Protein AF-A0A9E4CFN5-F1 (afdb_monomer)

Secondary structure (DSSP, 8-state):
-GGGT--SHHHHHHHHHHHH----EEGGGGT--TTS--EE--THHHH-SSHHHHHHHHHHHHH---HHHHHHHT-HHHHHHHHHHHHHHHTT-

pLDDT: mean 94.76, std 4.0, range [74.56, 98.12]

Nearest PDB structures (foldseek):
  7pia-assembly1_N  TM=4.211E-01  e=9.323E+00  Mycoplasmoides pneumoniae M129

Mean predicted aligned error: 3.29 Å

Sequence (93 aa):
MAKLGITTSPQLANYLLNTYQISSLPGTAFGVDESELSLRLASSYLDMETDEKAEAILAAYRANPDPTVLMAEYHPNMVEAVRRLQRFVEGLG

Foldseek 3Di:
DVVVVDQFLVSVQVCCCPPLVAHWAGCVVVVDDGRPNDTHHDLCCQQPVDVVSVVVLVVVCVVPVPVVCSCVPNRPRVVSNVVSVVVVVVVVD

Solvent-accessible surface area (backbone atoms only — not comparable to full-atom values): 5237 Å² total; per-residue (Å²): 93,67,93,75,73,36,64,32,7,63,50,45,28,51,47,36,32,75,76,54,70,40,81,50,43,28,23,52,84,74,76,40,59,46,69,52,76,37,72,46,74,69,71,55,65,50,52,38,74,43,71,70,45,37,50,52,48,53,51,46,40,74,74,50,71,52,62,70,58,43,45,69,74,62,22,61,47,50,52,52,51,52,54,38,52,48,57,52,59,63,72,70,113

Structure (mmCIF, N/CA/C/O backbone):
data_AF-A0A9E4CFN5-F1
#
_entry.id   AF-A0A9E4CFN5-F1
#
loop_
_atom_si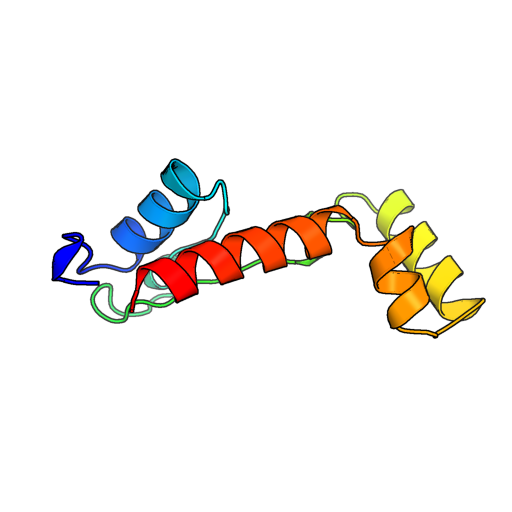te.group_PDB
_atom_site.id
_atom_site.type_symbol
_atom_site.label_atom_id
_atom_site.label_alt_id
_atom_site.label_comp_id
_atom_site.label_asym_id
_atom_site.label_entity_id
_atom_site.label_seq_id
_atom_site.pdbx_PDB_ins_code
_atom_site.Cartn_x
_atom_site.Cartn_y
_atom_site.Cartn_z
_atom_site.occupancy
_atom_site.B_iso_or_equiv
_atom_site.auth_seq_id
_atom_site.auth_comp_id
_atom_site.auth_asym_id
_atom_site.auth_atom_id
_atom_site.pdbx_PDB_model_num
ATOM 1 N N . MET A 1 1 ? -5.542 -6.319 15.923 1.00 83.12 1 MET A N 1
ATOM 2 C CA . MET A 1 1 ? -5.585 -4.838 15.965 1.00 83.12 1 MET A CA 1
ATOM 3 C C . MET A 1 1 ? -5.719 -4.276 17.373 1.00 83.12 1 MET A C 1
ATOM 5 O O . MET A 1 1 ? -4.787 -3.613 17.796 1.00 83.12 1 MET A O 1
ATOM 9 N N . ALA A 1 2 ? -6.766 -4.595 18.145 1.00 79.81 2 ALA A N 1
ATOM 10 C CA . ALA A 1 2 ? -6.941 -4.043 19.502 1.00 79.81 2 ALA A CA 1
ATOM 11 C C . ALA A 1 2 ? -5.740 -4.274 20.451 1.00 79.81 2 ALA A C 1
ATOM 13 O O . ALA A 1 2 ? -5.369 -3.382 21.203 1.00 79.81 2 ALA A O 1
ATOM 14 N N . LYS A 1 3 ? -5.066 -5.433 20.356 1.00 86.00 3 LYS A N 1
ATOM 15 C CA . LYS A 1 3 ? -3.820 -5.726 21.101 1.00 86.00 3 LYS A CA 1
ATOM 16 C C . LYS A 1 3 ? -2.656 -4.777 20.769 1.00 86.00 3 LYS A C 1
ATOM 18 O O . LYS A 1 3 ? -1.755 -4.626 21.580 1.00 86.00 3 LYS A O 1
ATOM 23 N N . LEU A 1 4 ? -2.680 -4.156 19.590 1.00 86.44 4 LEU A N 1
ATOM 24 C CA . LEU A 1 4 ? -1.716 -3.149 19.136 1.00 86.44 4 LEU A CA 1
ATOM 25 C C 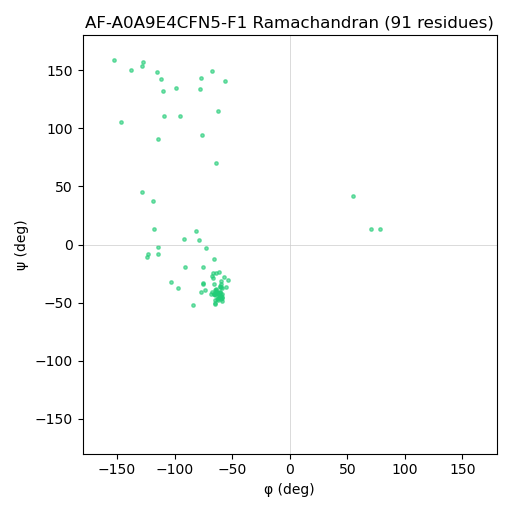. LEU A 1 4 ? -2.176 -1.717 19.477 1.00 86.44 4 LEU A C 1
ATOM 27 O O . LEU A 1 4 ? -1.548 -0.760 19.042 1.00 86.44 4 LEU A O 1
ATOM 31 N N . GLY A 1 5 ? -3.292 -1.556 20.201 1.00 92.44 5 GLY A N 1
ATOM 32 C CA . GLY A 1 5 ? -3.895 -0.250 20.488 1.00 92.44 5 GLY A CA 1
ATOM 33 C C . GLY A 1 5 ? -4.547 0.420 19.274 1.00 92.44 5 GLY A C 1
ATOM 34 O O . GLY A 1 5 ? -4.854 1.605 19.332 1.00 92.44 5 GLY A O 1
ATOM 35 N N . ILE A 1 6 ? -4.751 -0.320 18.179 1.00 95.62 6 ILE A N 1
ATOM 36 C CA . ILE A 1 6 ? -5.348 0.194 16.943 1.00 95.62 6 ILE A CA 1
ATOM 37 C C . ILE A 1 6 ? -6.841 -0.117 16.961 1.00 95.62 6 ILE A C 1
ATOM 39 O O . ILE A 1 6 ? -7.242 -1.281 16.851 1.00 95.62 6 ILE A O 1
ATOM 43 N N . THR A 1 7 ? -7.645 0.932 17.090 1.00 96.56 7 THR A N 1
ATOM 44 C CA . THR A 1 7 ? -9.110 0.881 17.106 1.00 96.56 7 THR A CA 1
ATOM 45 C C . THR A 1 7 ? -9.747 1.770 16.046 1.00 96.56 7 THR A C 1
ATOM 47 O O . THR A 1 7 ? -10.944 1.638 15.826 1.00 96.56 7 THR A O 1
ATOM 50 N N . THR A 1 8 ? -8.976 2.637 15.377 1.00 97.88 8 THR A N 1
ATOM 51 C CA . THR A 1 8 ? -9.491 3.509 14.312 1.00 97.88 8 THR A CA 1
ATOM 52 C C . THR A 1 8 ? -8.683 3.435 13.014 1.00 97.88 8 THR A C 1
ATOM 54 O O . THR A 1 8 ? -7.481 3.145 13.021 1.00 97.88 8 THR A O 1
ATOM 57 N N . SER A 1 9 ? -9.311 3.723 11.869 1.00 97.75 9 SER A N 1
ATOM 58 C CA . SER A 1 9 ? -8.628 3.721 10.569 1.00 97.75 9 SER A CA 1
ATOM 59 C C . SER A 1 9 ? -7.470 4.732 10.471 1.00 97.75 9 SER A C 1
ATOM 61 O O . SER A 1 9 ? -6.454 4.379 9.870 1.00 97.75 9 SER A O 1
ATOM 63 N N . PRO A 1 10 ? -7.514 5.943 11.078 1.00 98.12 10 PRO A N 1
ATOM 64 C CA . PRO A 1 10 ? -6.342 6.825 11.128 1.00 98.12 10 PRO A CA 1
ATOM 65 C C . PRO A 1 10 ? -5.177 6.243 11.935 1.00 98.12 10 PRO A C 1
ATOM 67 O O . PRO A 1 10 ? -4.022 6.382 11.533 1.00 98.12 10 PRO A O 1
ATOM 70 N N . GLN A 1 11 ? -5.455 5.559 13.052 1.00 97.88 11 GLN A N 1
ATOM 71 C CA . GLN A 1 11 ? -4.413 4.868 13.817 1.00 97.88 11 GLN A CA 1
ATOM 72 C C . GLN A 1 11 ? -3.777 3.754 12.988 1.00 97.88 11 GLN A C 1
ATOM 74 O O . GLN A 1 11 ? -2.555 3.622 12.983 1.00 97.88 11 GLN A O 1
ATOM 79 N N . LEU A 1 12 ? -4.590 2.992 12.253 1.00 97.38 12 LEU A N 1
ATOM 80 C CA . LEU A 1 12 ? -4.098 1.945 11.366 1.00 97.38 12 LEU A CA 1
ATOM 81 C C . LEU A 1 12 ? -3.209 2.517 10.250 1.00 97.38 12 LEU A C 1
ATOM 83 O O . LEU A 1 12 ? -2.108 2.011 10.038 1.00 97.38 12 LEU A O 1
ATOM 87 N N . ALA A 1 13 ? -3.647 3.587 9.579 1.00 97.94 13 ALA A N 1
ATOM 88 C CA . ALA A 1 13 ? -2.868 4.247 8.530 1.00 97.94 13 ALA A CA 1
ATOM 89 C C . ALA A 1 13 ? -1.512 4.747 9.061 1.00 97.94 13 ALA A C 1
ATOM 91 O O . ALA A 1 13 ? -0.469 4.484 8.461 1.00 97.94 13 ALA A O 1
ATOM 92 N N . ASN A 1 14 ? -1.509 5.392 10.234 1.00 97.81 14 ASN A N 1
ATOM 93 C CA . ASN A 1 14 ? -0.283 5.858 10.887 1.00 97.81 14 ASN A CA 1
ATOM 94 C C . ASN A 1 14 ? 0.631 4.706 11.315 1.00 97.81 14 ASN A C 1
ATOM 96 O O . ASN A 1 14 ? 1.849 4.806 11.184 1.00 97.81 14 ASN A O 1
ATOM 100 N N . TYR A 1 15 ? 0.069 3.610 11.823 1.00 97.38 15 TYR A N 1
ATOM 101 C CA . TYR A 1 15 ? 0.844 2.435 12.210 1.00 97.38 15 TYR A CA 1
ATOM 102 C C . TYR A 1 15 ? 1.546 1.802 11.002 1.00 97.38 15 TYR A C 1
ATOM 104 O O . TYR A 1 15 ? 2.750 1.550 11.045 1.00 97.38 15 TYR A O 1
ATOM 112 N N . LEU A 1 16 ? 0.828 1.618 9.891 1.00 97.19 16 LEU A N 1
ATOM 113 C CA . LEU A 1 16 ? 1.409 1.107 8.648 1.00 97.19 16 LEU A CA 1
ATOM 114 C C . LEU A 1 16 ? 2.514 2.016 8.102 1.00 97.19 16 LEU A C 1
ATOM 116 O O . LEU A 1 16 ? 3.564 1.518 7.686 1.00 97.19 16 LEU A O 1
ATOM 120 N N . LEU A 1 17 ? 2.322 3.335 8.159 1.00 97.62 17 LEU A N 1
ATOM 121 C CA . LEU A 1 17 ? 3.337 4.296 7.738 1.00 97.62 17 LEU A CA 1
ATOM 122 C C . LEU A 1 17 ? 4.584 4.229 8.630 1.00 97.62 17 LEU A C 1
ATOM 124 O O . LEU A 1 17 ? 5.695 4.086 8.127 1.00 97.62 17 LEU A O 1
ATOM 128 N N . ASN A 1 18 ? 4.416 4.287 9.950 1.00 97.38 18 ASN A N 1
ATOM 129 C CA . ASN A 1 18 ? 5.539 4.399 10.881 1.00 97.38 18 ASN A CA 1
ATOM 130 C C . ASN A 1 18 ? 6.307 3.083 11.067 1.00 97.38 18 ASN A C 1
ATOM 132 O O . ASN A 1 18 ? 7.518 3.106 11.276 1.00 97.38 18 ASN A O 1
ATOM 136 N N . THR A 1 19 ? 5.626 1.936 11.010 1.00 96.62 19 THR A N 1
ATOM 137 C CA . THR A 1 19 ? 6.239 0.625 11.285 1.00 96.62 19 THR A CA 1
ATOM 138 C C . THR A 1 19 ? 6.655 -0.107 10.015 1.00 96.62 19 THR A C 1
ATOM 140 O O . THR A 1 19 ? 7.703 -0.752 9.993 1.00 96.62 19 THR A O 1
ATOM 143 N N . TYR A 1 20 ? 5.862 0.002 8.949 1.00 96.56 20 TYR A N 1
ATOM 144 C CA . TYR A 1 20 ? 6.083 -0.742 7.708 1.00 96.56 20 TYR A CA 1
ATOM 145 C C . TYR A 1 20 ? 6.432 0.161 6.527 1.00 96.56 20 TYR A C 1
ATOM 147 O O . TYR A 1 20 ? 6.704 -0.362 5.450 1.00 96.56 20 TYR A O 1
ATOM 155 N N . GLN A 1 21 ? 6.468 1.490 6.711 1.00 96.38 21 GLN A N 1
ATOM 156 C CA . GLN A 1 21 ? 6.711 2.460 5.639 1.00 96.38 21 GLN A CA 1
ATOM 157 C C . GLN A 1 21 ? 5.731 2.283 4.469 1.00 96.38 21 GLN A C 1
ATOM 159 O O . GLN A 1 21 ? 6.119 2.332 3.300 1.00 96.38 21 GLN A O 1
ATOM 164 N N . ILE A 1 22 ? 4.458 2.038 4.790 1.00 96.69 22 ILE A N 1
ATOM 165 C CA . ILE A 1 22 ? 3.367 1.928 3.820 1.00 96.69 22 ILE A CA 1
ATOM 166 C C . ILE A 1 22 ? 2.474 3.154 3.976 1.00 96.69 22 ILE A C 1
ATOM 168 O O . ILE A 1 22 ? 1.772 3.300 4.976 1.00 96.69 22 ILE A O 1
ATOM 172 N N . SER A 1 23 ? 2.492 4.033 2.976 1.00 95.56 23 SER A N 1
ATOM 173 C CA . SER A 1 23 ? 1.579 5.173 2.931 1.00 95.56 23 SER A CA 1
ATOM 174 C C . SER A 1 23 ? 0.190 4.729 2.472 1.00 95.56 23 SER A C 1
ATOM 176 O O . SER A 1 23 ? 0.049 3.969 1.513 1.00 95.56 23 SER A O 1
ATOM 178 N N . SER A 1 24 ? -0.843 5.192 3.171 1.00 96.56 24 SER A N 1
ATOM 179 C CA . SER A 1 24 ? -2.246 4.885 2.886 1.00 96.56 24 SER A CA 1
ATOM 180 C C . SER A 1 24 ? -3.142 6.020 3.373 1.00 96.56 24 SER A C 1
ATOM 182 O O . SER A 1 24 ? -2.749 6.800 4.241 1.00 96.56 24 SER A O 1
ATOM 184 N N . LEU A 1 25 ? -4.351 6.118 2.819 1.00 97.25 25 LEU A N 1
ATOM 185 C CA . LEU A 1 25 ? -5.378 7.025 3.331 1.00 97.25 25 LEU A CA 1
ATOM 186 C C . LEU A 1 25 ? -6.360 6.251 4.217 1.00 97.25 25 LEU A C 1
ATOM 188 O O . LEU A 1 25 ? -6.812 5.180 3.803 1.00 97.25 25 LEU A O 1
ATOM 192 N N . PRO A 1 26 ? -6.729 6.773 5.400 1.00 98.00 26 PRO A N 1
ATOM 193 C CA . PRO A 1 26 ? -7.753 6.151 6.229 1.00 98.00 26 PRO A CA 1
ATOM 194 C C . PRO A 1 26 ? -9.130 6.246 5.562 1.00 98.00 26 PRO A C 1
ATOM 196 O O . PRO A 1 26 ? -9.421 7.223 4.870 1.00 98.00 26 PRO A O 1
ATOM 199 N N . GLY A 1 27 ? -9.999 5.262 5.812 1.00 97.69 27 GLY A N 1
ATOM 200 C CA . GLY A 1 27 ? -11.377 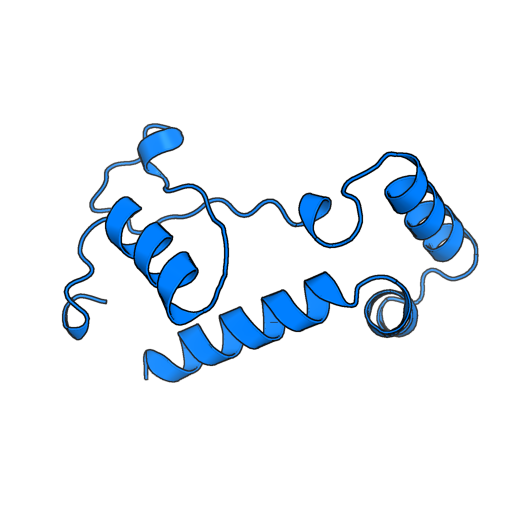5.253 5.308 1.00 97.69 27 GLY A CA 1
ATOM 201 C C . GLY A 1 27 ? -12.175 6.513 5.657 1.00 97.69 27 GLY A C 1
ATOM 202 O O . GLY A 1 27 ? -12.991 6.964 4.855 1.00 97.69 27 GLY A O 1
ATOM 203 N N . THR A 1 28 ? -11.872 7.152 6.790 1.00 97.88 28 THR A N 1
ATOM 204 C CA . THR A 1 28 ? -12.479 8.428 7.206 1.00 97.88 28 THR A CA 1
ATOM 205 C C . THR A 1 28 ? -12.307 9.556 6.187 1.00 97.88 28 THR A C 1
ATOM 207 O O . THR A 1 28 ? -13.181 10.412 6.079 1.00 97.88 28 THR A O 1
ATOM 210 N N . ALA A 1 29 ? -11.249 9.539 5.367 1.00 97.44 29 ALA A N 1
ATOM 211 C CA . ALA A 1 29 ? -11.078 10.491 4.264 1.00 97.44 29 ALA A CA 1
ATOM 212 C C . ALA A 1 29 ? -12.141 10.335 3.154 1.00 97.44 29 ALA A C 1
ATOM 214 O O . ALA A 1 29 ? -12.270 11.201 2.291 1.00 97.44 29 ALA A O 1
ATOM 215 N N . PHE A 1 30 ? -12.902 9.239 3.183 1.00 96.75 30 PHE A N 1
ATOM 216 C CA . PHE A 1 30 ? -13.960 8.887 2.237 1.00 96.75 30 PHE A CA 1
ATOM 217 C C . PHE A 1 30 ? -15.339 8.774 2.906 1.00 96.75 30 PHE A C 1
ATOM 219 O O . PHE A 1 30 ? -16.269 8.256 2.295 1.00 96.75 30 PHE A O 1
ATOM 226 N N . GLY A 1 31 ? -15.483 9.258 4.145 1.00 96.56 31 GLY A N 1
ATOM 227 C CA . GLY A 1 31 ? -16.750 9.225 4.883 1.00 96.56 31 GLY A CA 1
ATOM 228 C C . GLY A 1 31 ? -17.098 7.870 5.507 1.00 96.56 31 GLY A C 1
ATOM 229 O O . GLY A 1 31 ? -18.237 7.683 5.924 1.00 96.56 31 GLY A O 1
ATOM 230 N N . VAL A 1 32 ? -16.142 6.937 5.573 1.00 97.56 32 VAL A N 1
ATOM 231 C CA . VAL A 1 32 ? -16.297 5.669 6.303 1.00 97.56 32 VAL A CA 1
ATOM 232 C C . VAL A 1 32 ? -16.136 5.923 7.806 1.00 97.56 32 VAL A C 1
ATOM 234 O O . VAL A 1 32 ? -15.315 6.756 8.203 1.00 97.56 32 VAL A O 1
ATOM 237 N N . ASP A 1 33 ? -16.916 5.222 8.633 1.00 97.38 33 ASP A N 1
ATOM 238 C CA . ASP A 1 33 ? -16.807 5.293 10.093 1.00 97.38 33 ASP A CA 1
ATOM 239 C C . ASP A 1 33 ? -15.384 4.942 10.558 1.00 97.38 33 ASP A C 1
ATOM 241 O O . ASP A 1 33 ? -14.737 4.051 10.010 1.00 97.38 33 ASP A O 1
ATOM 245 N N . GLU A 1 34 ? -14.865 5.641 11.569 1.00 96.56 34 GLU A N 1
ATOM 246 C CA . GLU A 1 34 ? -13.471 5.455 11.976 1.00 96.56 34 GLU A CA 1
ATOM 247 C C . GLU A 1 34 ? -13.191 4.078 12.584 1.00 96.56 34 GLU A C 1
ATOM 249 O O . GLU A 1 34 ? -12.055 3.610 12.495 1.00 96.56 34 GLU A O 1
ATOM 254 N N . SER A 1 35 ? -14.196 3.429 13.183 1.00 95.94 35 SER A N 1
ATOM 255 C CA . SER A 1 35 ? -14.067 2.090 13.767 1.00 95.94 35 SER A CA 1
ATOM 256 C C . SER A 1 35 ? -14.036 0.992 12.701 1.00 95.94 35 SER A C 1
ATOM 258 O O . SER A 1 35 ? -13.509 -0.101 12.937 1.00 95.94 35 SER A O 1
ATOM 260 N N . GLU A 1 36 ? -14.511 1.295 11.491 1.00 95.75 36 GLU A N 1
ATOM 261 C CA . GLU A 1 36 ? -14.315 0.458 10.318 1.00 95.75 36 GLU A CA 1
ATOM 262 C C . GLU A 1 36 ? -12.875 0.630 9.817 1.00 95.75 36 GLU A C 1
ATOM 264 O O . GLU A 1 36 ? -12.548 1.543 9.057 1.00 95.75 36 GLU A O 1
ATOM 269 N N . LEU A 1 37 ? -11.996 -0.274 10.265 1.00 95.38 37 LEU A N 1
ATOM 270 C CA . LEU A 1 37 ? -10.559 -0.310 9.964 1.00 95.38 37 LEU A CA 1
ATOM 271 C C . LEU A 1 37 ? -10.261 -0.553 8.472 1.00 95.38 37 LEU A C 1
ATOM 273 O O . LEU A 1 37 ? -9.762 -1.605 8.073 1.00 95.38 37 LEU A O 1
ATOM 277 N N . SER A 1 38 ? -10.553 0.446 7.651 1.00 96.50 38 SER A N 1
ATOM 278 C CA . SER A 1 38 ? -10.428 0.443 6.201 1.00 96.50 38 SER A CA 1
ATOM 279 C C . SER A 1 38 ? -9.382 1.457 5.740 1.00 96.50 38 SER A C 1
ATOM 281 O O . SER A 1 38 ? -9.143 2.490 6.372 1.00 96.50 38 SER A O 1
ATOM 283 N N . LEU A 1 39 ? -8.723 1.140 4.628 1.00 96.88 39 LEU A N 1
ATOM 284 C CA . LEU A 1 39 ? -7.649 1.940 4.050 1.00 96.88 39 LEU A CA 1
ATOM 285 C C . LEU A 1 39 ? -7.809 2.004 2.537 1.00 96.88 39 LEU A C 1
ATOM 287 O O . LEU A 1 39 ? -8.253 1.042 1.909 1.00 96.88 39 LEU A O 1
ATOM 29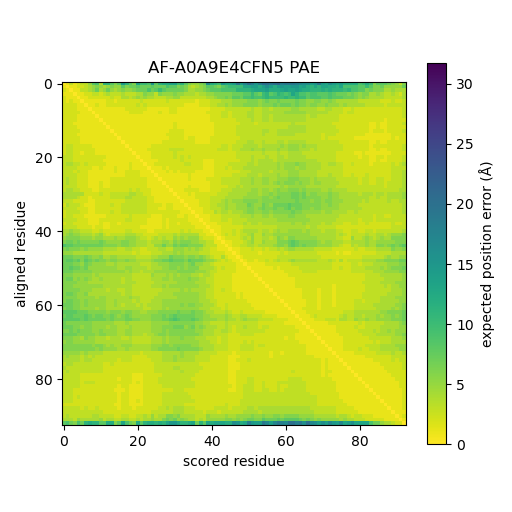1 N N . ARG A 1 40 ? -7.348 3.102 1.942 1.00 96.25 40 ARG A N 1
ATOM 292 C CA . ARG A 1 40 ? -7.143 3.218 0.500 1.00 96.25 40 ARG A CA 1
ATOM 293 C C . ARG A 1 40 ? -5.654 3.262 0.187 1.00 96.25 40 ARG A C 1
ATOM 295 O O . ARG A 1 40 ? -4.906 4.048 0.770 1.00 96.25 40 ARG A O 1
ATOM 302 N N . LEU A 1 41 ? -5.255 2.444 -0.779 1.00 94.25 41 LEU A N 1
ATOM 303 C CA . LEU A 1 41 ? -3.903 2.379 -1.323 1.00 94.25 41 LEU A CA 1
ATOM 304 C C . LEU A 1 41 ? -3.921 2.889 -2.765 1.00 94.25 41 LEU A C 1
ATOM 306 O O . LEU A 1 41 ? -4.867 2.624 -3.508 1.00 94.25 41 LEU A O 1
ATOM 310 N N . ALA A 1 42 ? -2.876 3.610 -3.161 1.00 92.12 42 ALA A N 1
ATOM 311 C CA . ALA A 1 42 ? -2.675 4.044 -4.537 1.00 92.12 42 ALA A CA 1
ATOM 312 C C . ALA A 1 42 ? -1.433 3.347 -5.101 1.00 92.12 42 ALA A C 1
ATOM 314 O O . ALA A 1 42 ? -0.317 3.837 -4.954 1.00 92.12 42 ALA A O 1
ATOM 315 N N . SER A 1 43 ? -1.624 2.183 -5.725 1.00 87.19 43 SER A N 1
ATOM 316 C CA . SER A 1 43 ? -0.523 1.401 -6.309 1.00 87.19 43 SER A CA 1
ATOM 317 C C . SER A 1 43 ? 0.145 2.097 -7.497 1.00 87.19 43 SER A C 1
ATOM 319 O O . SER A 1 43 ? 1.321 1.861 -7.753 1.00 87.19 43 SER A O 1
ATOM 321 N N . SER A 1 44 ? -0.562 2.998 -8.186 1.00 86.31 44 SER A N 1
ATOM 322 C CA . SER A 1 44 ? -0.010 3.781 -9.298 1.00 86.31 44 SER A CA 1
ATOM 323 C C . SER A 1 44 ? 1.186 4.640 -8.877 1.00 86.31 44 SER A C 1
ATOM 325 O O . SER A 1 44 ? 2.118 4.810 -9.647 1.00 86.31 44 SER A O 1
ATOM 327 N N . TYR A 1 45 ? 1.230 5.124 -7.635 1.00 86.81 45 TYR A N 1
ATOM 328 C CA . TYR A 1 45 ? 2.358 5.921 -7.140 1.00 86.81 45 TYR A CA 1
ATOM 329 C C . TYR A 1 45 ? 3.582 5.090 -6.738 1.00 86.81 45 TYR A C 1
ATOM 331 O O . TYR A 1 45 ? 4.539 5.650 -6.226 1.00 86.81 45 TYR A O 1
ATOM 339 N N . LEU A 1 46 ? 3.572 3.768 -6.923 1.00 91.94 46 LEU A N 1
ATOM 340 C CA . LEU A 1 46 ? 4.728 2.941 -6.574 1.00 91.94 46 LEU A CA 1
ATOM 341 C C . LEU A 1 46 ? 5.757 2.939 -7.702 1.00 91.94 46 LEU A C 1
ATOM 343 O O . LEU A 1 46 ? 6.918 3.260 -7.473 1.00 91.94 46 LEU A O 1
ATOM 347 N N . ASP A 1 47 ? 5.329 2.630 -8.925 1.00 94.81 47 ASP A N 1
ATOM 348 C CA . ASP A 1 47 ? 6.228 2.550 -10.083 1.00 94.81 47 ASP A CA 1
ATOM 349 C C . ASP A 1 47 ? 5.804 3.482 -11.238 1.00 94.81 47 ASP 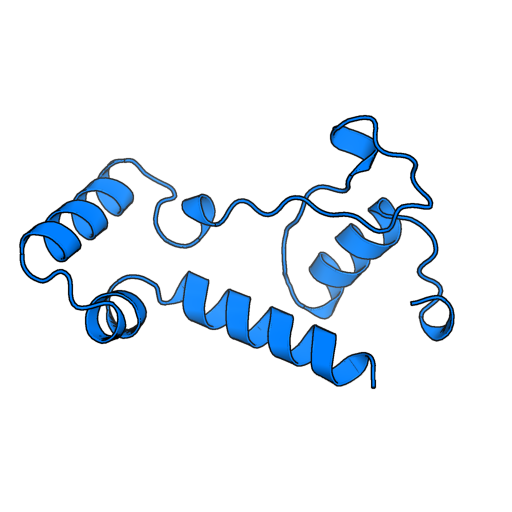A C 1
ATOM 351 O O . ASP A 1 47 ? 6.570 3.679 -12.175 1.00 94.81 47 ASP A O 1
ATOM 355 N N . MET A 1 48 ? 4.622 4.114 -11.161 1.00 94.38 48 MET A N 1
ATOM 356 C CA . MET A 1 48 ? 4.029 4.959 -12.217 1.00 94.38 48 MET A CA 1
ATOM 357 C C . MET A 1 48 ? 3.814 6.415 -11.755 1.00 94.38 48 MET A C 1
ATOM 359 O O . MET A 1 48 ? 2.811 7.042 -12.082 1.00 94.38 48 MET A O 1
ATOM 363 N N . GLU A 1 49 ? 4.735 6.963 -10.957 1.00 92.31 49 GLU A N 1
ATOM 364 C CA . GLU A 1 49 ? 4.607 8.314 -10.371 1.00 92.31 49 GLU A CA 1
ATOM 365 C C . GLU A 1 49 ? 4.589 9.455 -11.401 1.00 92.31 49 GLU A C 1
ATOM 367 O O . GLU A 1 49 ? 4.090 10.539 -11.101 1.00 92.31 49 GLU A O 1
ATOM 372 N N . THR A 1 50 ? 5.168 9.232 -12.583 1.00 93.62 50 THR A N 1
ATOM 373 C CA . THR A 1 50 ? 5.201 10.198 -13.687 1.00 93.62 50 THR A CA 1
ATOM 374 C C . THR A 1 50 ? 4.676 9.551 -14.958 1.00 93.62 50 THR A C 1
ATOM 376 O O . THR A 1 50 ? 4.732 8.324 -15.101 1.00 93.62 50 THR A O 1
ATOM 379 N N . ASP A 1 51 ? 4.205 10.375 -15.893 1.00 94.44 51 ASP A N 1
ATOM 380 C CA . ASP A 1 51 ? 3.692 9.904 -17.179 1.00 94.44 51 ASP A CA 1
ATOM 381 C C . ASP A 1 51 ? 4.759 9.114 -17.950 1.00 94.44 51 ASP A C 1
ATOM 383 O O . ASP A 1 51 ? 4.450 8.071 -18.519 1.00 94.44 51 ASP A O 1
ATOM 387 N N . GLU A 1 52 ? 6.031 9.525 -17.889 1.00 96.31 52 GLU A N 1
ATOM 388 C CA . GLU A 1 52 ? 7.131 8.815 -18.552 1.00 96.31 52 GLU A CA 1
ATOM 389 C C . GLU A 1 52 ? 7.361 7.422 -17.952 1.00 96.31 52 GLU A C 1
ATOM 391 O O . GLU A 1 52 ? 7.547 6.448 -18.685 1.00 96.31 52 GLU A O 1
ATOM 396 N N . LYS A 1 53 ? 7.328 7.299 -16.615 1.00 94.38 53 LYS A N 1
ATOM 397 C CA . LYS A 1 53 ? 7.441 5.996 -15.941 1.00 94.38 53 LYS A CA 1
ATOM 398 C C . LYS A 1 53 ? 6.243 5.104 -16.276 1.00 94.38 53 LYS A C 1
ATOM 400 O O . LYS A 1 53 ? 6.416 3.922 -16.568 1.00 94.38 53 LYS A O 1
ATOM 405 N N . ALA A 1 54 ? 5.038 5.672 -16.266 1.00 95.00 54 ALA A N 1
ATOM 406 C CA . ALA A 1 54 ? 3.817 4.957 -16.614 1.00 95.00 54 ALA A CA 1
ATOM 407 C C . ALA A 1 54 ? 3.848 4.457 -18.067 1.00 95.00 54 ALA A C 1
ATOM 409 O O . ALA A 1 54 ? 3.550 3.290 -18.328 1.00 95.00 54 ALA A O 1
ATOM 410 N N . GLU A 1 55 ? 4.261 5.307 -19.009 1.00 96.31 55 GLU A N 1
ATOM 411 C CA . GLU A 1 55 ? 4.377 4.957 -20.422 1.00 96.31 55 GLU A CA 1
ATOM 412 C C . GLU A 1 55 ? 5.418 3.858 -20.653 1.00 96.31 55 GLU A C 1
ATOM 414 O O . GLU A 1 55 ? 5.145 2.919 -21.402 1.00 96.31 55 GLU A O 1
ATOM 419 N N . ALA A 1 56 ? 6.563 3.905 -19.964 1.00 95.06 56 ALA A N 1
ATOM 420 C CA . ALA A 1 56 ? 7.577 2.857 -20.046 1.00 95.06 56 ALA A CA 1
ATOM 421 C C . ALA A 1 56 ? 7.030 1.483 -19.618 1.00 95.06 56 ALA A C 1
ATOM 423 O O . ALA A 1 56 ? 7.250 0.488 -20.313 1.00 95.06 56 ALA A O 1
ATOM 424 N N . ILE A 1 57 ? 6.263 1.425 -18.524 1.00 95.25 57 ILE A N 1
ATOM 425 C CA . ILE A 1 57 ? 5.643 0.178 -18.051 1.00 95.25 57 ILE A CA 1
ATOM 426 C C . ILE A 1 57 ? 4.562 -0.304 -19.031 1.00 95.25 57 ILE A C 1
ATOM 428 O O . ILE A 1 57 ? 4.489 -1.492 -19.346 1.00 95.25 57 ILE A O 1
ATOM 432 N N . LEU A 1 58 ? 3.747 0.605 -19.576 1.00 95.56 58 LEU A N 1
ATOM 433 C CA . LEU A 1 58 ? 2.746 0.256 -20.588 1.00 95.56 58 LEU A CA 1
ATOM 434 C C . LEU A 1 58 ? 3.386 -0.252 -21.888 1.00 95.56 58 LEU A C 1
ATOM 436 O O . LEU A 1 58 ? 2.871 -1.189 -22.500 1.00 95.56 58 LEU A O 1
ATOM 440 N N . ALA A 1 59 ? 4.500 0.342 -22.317 1.00 97.12 59 ALA A N 1
ATOM 441 C CA . ALA A 1 59 ? 5.263 -0.115 -23.473 1.00 97.12 59 ALA A CA 1
ATOM 442 C C . ALA A 1 59 ? 5.860 -1.509 -23.229 1.00 97.12 59 ALA A C 1
ATOM 444 O O . ALA A 1 59 ? 5.747 -2.374 -24.098 1.00 97.12 59 ALA A O 1
ATOM 445 N N . ALA A 1 60 ? 6.409 -1.751 -22.035 1.00 96.00 60 ALA A N 1
ATOM 446 C CA . ALA A 1 60 ? 6.903 -3.063 -21.628 1.00 96.00 60 ALA A CA 1
ATOM 447 C C . ALA A 1 60 ? 5.793 -4.125 -21.648 1.00 96.00 60 ALA A C 1
ATOM 449 O O . ALA A 1 60 ? 5.973 -5.171 -22.265 1.00 96.00 60 ALA A O 1
ATOM 450 N N . TYR A 1 61 ? 4.616 -3.824 -21.086 1.00 96.44 61 TYR A N 1
ATOM 451 C CA . TYR A 1 61 ? 3.450 -4.717 -21.127 1.00 96.44 61 TYR A CA 1
ATOM 452 C C . TYR A 1 61 ? 3.016 -5.049 -22.561 1.00 96.44 61 TYR A C 1
ATOM 454 O O . TYR A 1 61 ? 2.717 -6.199 -22.876 1.00 96.44 61 TYR A O 1
ATOM 462 N N . ARG A 1 62 ? 3.001 -4.052 -23.458 1.00 97.56 62 ARG A N 1
ATOM 463 C CA . ARG A 1 62 ? 2.661 -4.260 -24.877 1.00 97.56 62 ARG A CA 1
ATOM 464 C C . ARG A 1 62 ? 3.687 -5.133 -25.604 1.00 97.56 62 ARG A C 1
ATOM 466 O O . ARG A 1 62 ? 3.301 -5.863 -26.512 1.00 97.56 62 ARG A O 1
ATOM 473 N N . ALA A 1 63 ? 4.965 -5.039 -25.238 1.00 97.62 63 ALA A N 1
ATOM 474 C CA . ALA A 1 63 ? 6.038 -5.840 -25.825 1.00 97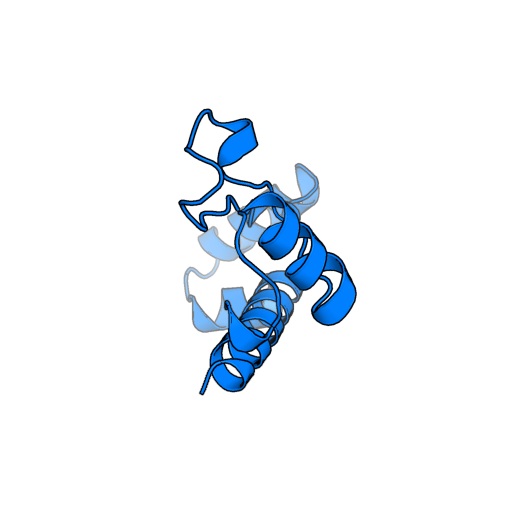.62 63 ALA A CA 1
ATOM 475 C C . ALA A 1 63 ? 6.056 -7.279 -25.283 1.00 97.62 63 ALA A C 1
ATOM 477 O O . ALA A 1 63 ? 6.246 -8.220 -26.052 1.00 97.62 63 ALA A O 1
ATOM 478 N N . ASN A 1 64 ? 5.839 -7.451 -23.978 1.00 96.69 64 ASN A N 1
ATOM 479 C CA . ASN A 1 64 ? 5.729 -8.745 -23.322 1.00 96.69 64 ASN A CA 1
ATOM 480 C C . ASN A 1 64 ? 4.733 -8.666 -22.144 1.00 96.69 64 ASN A C 1
ATOM 482 O O . ASN A 1 64 ? 5.078 -8.133 -21.089 1.00 96.69 64 ASN A O 1
ATOM 486 N N . PRO A 1 65 ? 3.516 -9.220 -22.284 1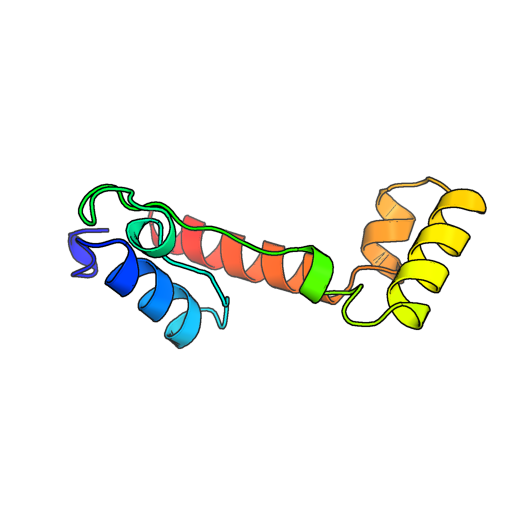.00 95.12 65 PRO A N 1
ATOM 487 C CA . PRO A 1 65 ? 2.490 -9.146 -21.248 1.00 95.12 65 PRO A CA 1
ATOM 488 C C . PRO A 1 65 ? 2.660 -10.192 -20.131 1.00 95.12 65 PRO A C 1
ATOM 490 O O . PRO A 1 65 ? 1.730 -10.384 -19.347 1.00 95.12 65 PRO A O 1
ATOM 493 N N . ASP A 1 66 ? 3.798 -10.895 -20.056 1.00 97.31 66 ASP A N 1
ATOM 494 C CA . ASP A 1 66 ? 4.076 -11.856 -18.984 1.00 97.31 66 ASP A CA 1
ATOM 495 C C . ASP A 1 66 ? 4.105 -11.147 -17.611 1.00 97.31 66 ASP A C 1
ATOM 497 O O . ASP A 1 66 ? 4.986 -10.317 -17.350 1.00 97.31 66 ASP A O 1
ATOM 501 N N . PRO A 1 67 ? 3.168 -11.469 -16.698 1.00 94.00 67 PRO A N 1
ATOM 502 C CA . PRO A 1 67 ? 3.074 -10.803 -15.406 1.00 94.00 67 PRO A CA 1
ATOM 503 C C . PRO A 1 67 ? 4.279 -11.083 -14.505 1.00 94.00 67 PRO A C 1
ATOM 505 O O . PRO A 1 67 ? 4.618 -10.240 -13.679 1.00 94.00 67 PRO A O 1
ATOM 508 N N . THR A 1 68 ? 4.941 -12.234 -14.638 1.00 95.12 68 THR A N 1
ATOM 509 C CA . THR A 1 68 ? 6.130 -12.551 -13.841 1.00 95.12 68 THR A CA 1
ATOM 510 C C . THR A 1 68 ? 7.291 -11.646 -14.232 1.00 95.12 68 THR A C 1
ATOM 512 O O . THR A 1 68 ? 7.955 -11.103 -13.349 1.00 95.12 68 THR A O 1
ATOM 515 N N . VAL A 1 69 ? 7.485 -11.421 -15.533 1.00 94.12 69 VAL A N 1
ATOM 516 C CA . VAL A 1 69 ? 8.512 -10.501 -16.045 1.00 94.12 69 VAL A CA 1
ATOM 517 C C . VAL A 1 69 ? 8.198 -9.066 -15.629 1.00 94.12 69 VAL A C 1
ATOM 519 O O . VAL A 1 69 ? 9.055 -8.382 -15.076 1.00 94.12 69 VAL A O 1
ATOM 522 N N . LEU A 1 70 ? 6.951 -8.621 -15.807 1.00 94.56 70 LEU A N 1
ATOM 523 C CA . LEU A 1 70 ? 6.545 -7.262 -15.439 1.00 94.56 70 LEU A CA 1
ATOM 524 C C . LEU A 1 70 ? 6.718 -6.982 -13.949 1.00 94.56 70 LEU A C 1
ATOM 526 O O . LEU A 1 70 ? 7.241 -5.934 -13.577 1.00 94.56 70 LEU A O 1
ATOM 530 N N . MET A 1 71 ? 6.321 -7.926 -13.095 1.00 94.50 71 MET A N 1
ATOM 531 C CA . MET A 1 71 ? 6.495 -7.790 -11.651 1.00 94.50 71 MET A CA 1
ATOM 532 C C . MET A 1 71 ? 7.972 -7.738 -11.250 1.00 94.50 71 MET A C 1
ATOM 534 O O . MET A 1 71 ? 8.341 -6.935 -10.397 1.00 94.50 71 MET A O 1
ATOM 538 N N . ALA A 1 72 ? 8.813 -8.579 -11.858 1.00 93.94 72 ALA A N 1
ATOM 539 C CA . ALA A 1 72 ? 10.227 -8.674 -11.5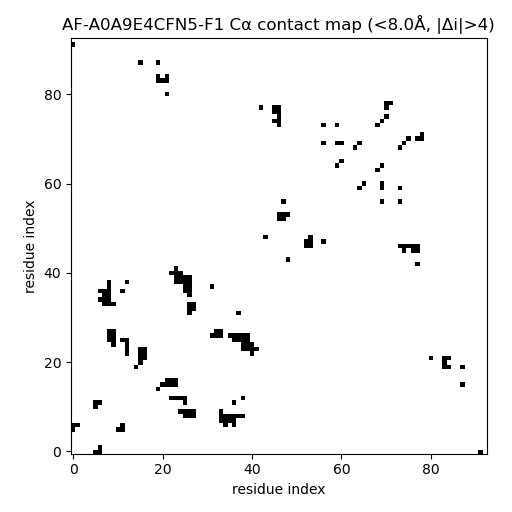10 1.00 93.94 72 ALA A CA 1
ATOM 540 C C . ALA A 1 72 ? 11.060 -7.484 -12.013 1.00 93.94 72 ALA A C 1
ATOM 542 O O . ALA A 1 72 ? 11.956 -7.030 -11.305 1.00 93.94 72 ALA A O 1
ATOM 543 N N . GLU A 1 73 ? 10.778 -6.985 -13.218 1.00 94.81 73 GLU A N 1
ATOM 544 C CA . GLU A 1 73 ? 11.634 -6.004 -13.897 1.00 94.81 73 GLU A CA 1
ATOM 545 C C . GLU A 1 73 ? 11.089 -4.572 -13.848 1.00 94.81 73 GLU A C 1
ATOM 547 O O . GLU A 1 73 ? 11.869 -3.623 -13.787 1.00 94.81 73 GLU A O 1
ATOM 552 N N . TYR A 1 74 ? 9.764 -4.400 -13.849 1.00 95.00 74 TYR A N 1
ATOM 553 C CA . TYR A 1 74 ? 9.118 -3.093 -14.027 1.00 95.00 74 TYR A CA 1
ATOM 554 C C . TYR A 1 74 ? 8.346 -2.606 -12.795 1.00 95.00 74 TYR A C 1
ATOM 556 O O . TYR A 1 74 ? 7.918 -1.454 -12.762 1.00 95.00 74 TYR A O 1
ATOM 564 N N . HIS A 1 75 ? 8.200 -3.454 -11.774 1.00 95.81 75 HIS A N 1
ATOM 565 C CA . HIS A 1 75 ? 7.433 -3.162 -10.560 1.00 95.81 75 HIS A CA 1
ATOM 566 C C . HIS A 1 75 ? 8.192 -3.403 -9.237 1.00 95.81 75 HIS A C 1
ATOM 568 O O . HIS A 1 75 ? 7.642 -3.996 -8.298 1.00 95.81 75 HIS A O 1
ATOM 574 N N . PRO A 1 76 ? 9.457 -2.958 -9.102 1.00 94.88 76 PRO A N 1
ATOM 575 C CA . PRO A 1 76 ? 10.246 -3.213 -7.899 1.00 94.88 76 PRO A CA 1
ATOM 576 C C . PRO A 1 76 ? 9.616 -2.616 -6.630 1.00 94.88 76 PRO A C 1
ATOM 578 O O . PRO A 1 76 ? 9.654 -3.252 -5.571 1.00 94.88 76 PRO A O 1
ATOM 581 N N . ASN A 1 77 ? 8.989 -1.435 -6.710 1.00 95.12 77 ASN A N 1
ATOM 582 C CA . ASN A 1 77 ? 8.365 -0.817 -5.540 1.00 95.12 77 ASN A CA 1
ATOM 583 C C . ASN A 1 77 ? 7.049 -1.508 -5.174 1.00 95.12 77 ASN A C 1
ATOM 585 O O . ASN A 1 77 ? 6.743 -1.639 -3.986 1.00 95.12 77 ASN A O 1
ATOM 589 N N . MET A 1 78 ? 6.294 -2.011 -6.156 1.00 95.38 78 MET A N 1
ATOM 590 C CA . MET A 1 78 ? 5.135 -2.863 -5.882 1.00 95.38 78 MET A CA 1
ATOM 591 C C . MET A 1 78 ? 5.541 -4.147 -5.150 1.00 95.38 78 MET A C 1
ATOM 593 O O . MET A 1 78 ? 4.909 -4.505 -4.156 1.00 95.38 78 MET A O 1
ATOM 597 N N . VAL A 1 79 ? 6.610 -4.819 -5.591 1.00 95.75 79 VAL A N 1
ATOM 598 C CA . VAL A 1 79 ? 7.132 -6.026 -4.925 1.00 95.75 79 VAL A CA 1
ATOM 599 C C . VAL A 1 79 ? 7.510 -5.725 -3.473 1.00 95.75 79 VAL A C 1
ATOM 601 O O . VAL A 1 79 ? 7.114 -6.456 -2.561 1.00 95.75 79 VAL A O 1
ATOM 604 N N . GLU A 1 80 ? 8.213 -4.620 -3.228 1.00 96.00 80 GLU A N 1
ATOM 605 C CA . GLU A 1 80 ? 8.574 -4.207 -1.871 1.00 96.00 80 GLU A CA 1
ATOM 606 C C . GLU A 1 80 ? 7.342 -3.862 -1.016 1.00 96.00 80 GLU A C 1
ATOM 608 O O . GLU A 1 80 ? 7.268 -4.259 0.151 1.00 96.00 80 GLU A O 1
ATOM 613 N N . ALA A 1 81 ? 6.343 -3.178 -1.579 1.00 95.56 81 ALA A N 1
ATOM 614 C CA . ALA A 1 81 ? 5.096 -2.875 -0.880 1.00 95.56 81 ALA A CA 1
ATOM 615 C C . ALA A 1 81 ? 4.317 -4.151 -0.510 1.00 95.56 81 ALA A C 1
ATOM 617 O O . ALA A 1 81 ? 3.849 -4.268 0.625 1.00 95.56 81 ALA A O 1
ATOM 618 N N . VAL A 1 82 ? 4.243 -5.141 -1.410 1.00 95.31 82 VAL A N 1
ATOM 619 C CA . VAL A 1 82 ? 3.652 -6.462 -1.122 1.00 95.31 82 VAL A CA 1
ATOM 620 C C . VAL A 1 82 ? 4.407 -7.156 0.010 1.00 95.31 82 VAL A C 1
ATOM 622 O O . VAL A 1 82 ? 3.782 -7.638 0.954 1.00 95.31 82 VAL A O 1
ATOM 625 N N . ARG A 1 83 ? 5.745 -7.148 -0.015 1.00 97.12 83 ARG A N 1
ATOM 626 C CA . ARG A 1 83 ? 6.570 -7.742 1.049 1.00 97.12 83 ARG A CA 1
ATOM 627 C C . ARG A 1 83 ? 6.327 -7.078 2.407 1.00 97.12 83 ARG A C 1
ATOM 629 O O . ARG A 1 83 ? 6.256 -7.756 3.432 1.00 97.12 83 ARG A O 1
ATOM 636 N N . ARG A 1 84 ? 6.189 -5.750 2.442 1.00 97.31 84 ARG A N 1
ATOM 637 C CA . ARG A 1 84 ? 5.877 -5.000 3.672 1.00 97.31 84 ARG A CA 1
ATOM 638 C C . ARG A 1 84 ? 4.481 -5.332 4.195 1.00 97.31 84 ARG A C 1
ATOM 640 O O . ARG A 1 84 ? 4.335 -5.554 5.395 1.00 97.31 84 ARG A O 1
ATOM 647 N N . LEU A 1 85 ? 3.485 -5.427 3.309 1.00 96.12 85 LEU A N 1
ATOM 648 C CA . LEU A 1 85 ? 2.131 -5.863 3.667 1.00 96.12 85 LEU A CA 1
ATOM 649 C C . LEU A 1 85 ? 2.124 -7.294 4.210 1.00 96.12 85 LEU A C 1
ATOM 651 O O . LEU A 1 85 ? 1.471 -7.554 5.217 1.00 96.12 85 LEU A O 1
ATOM 655 N N . GLN A 1 86 ? 2.885 -8.203 3.601 1.00 97.00 86 GLN A N 1
ATOM 656 C CA . GLN A 1 86 ? 3.020 -9.574 4.085 1.00 97.00 86 GLN A CA 1
ATOM 657 C C . GLN A 1 86 ? 3.564 -9.601 5.518 1.00 97.00 86 GLN A C 1
ATOM 659 O O . GLN A 1 86 ? 2.945 -10.207 6.388 1.00 97.00 86 GLN A O 1
ATOM 664 N N . ARG A 1 87 ? 4.647 -8.865 5.800 1.00 97.25 87 ARG A N 1
ATOM 665 C CA . ARG A 1 87 ? 5.202 -8.750 7.162 1.00 97.25 87 ARG A CA 1
ATOM 666 C C . ARG A 1 87 ? 4.209 -8.171 8.168 1.00 97.25 87 ARG A C 1
ATOM 668 O O . ARG A 1 87 ? 4.256 -8.518 9.345 1.00 97.25 87 ARG A O 1
ATOM 675 N N . PHE A 1 88 ? 3.351 -7.251 7.732 1.00 95.19 88 PHE A N 1
ATOM 676 C CA . PHE A 1 88 ? 2.277 -6.735 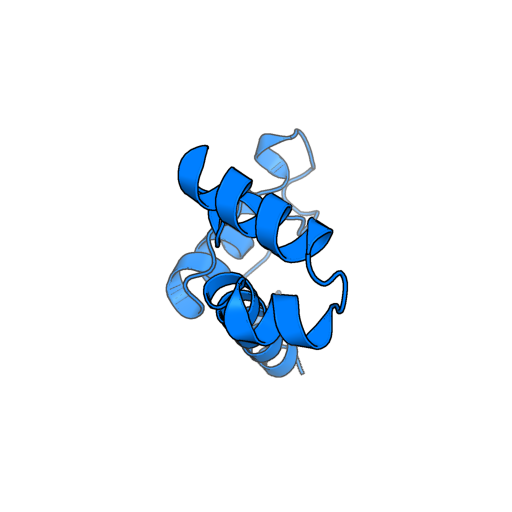8.572 1.00 95.19 88 PHE A CA 1
ATOM 677 C C . PHE A 1 88 ? 1.266 -7.830 8.904 1.00 95.19 88 PHE A C 1
ATOM 679 O O . PHE A 1 88 ? 0.994 -8.041 10.080 1.00 95.19 88 PHE A O 1
ATOM 686 N N . VAL A 1 89 ? 0.769 -8.555 7.897 1.00 94.19 89 VAL A N 1
ATOM 687 C CA . VAL A 1 89 ? -0.211 -9.638 8.075 1.00 94.19 89 VAL A CA 1
ATOM 688 C C . VAL A 1 89 ? 0.345 -10.770 8.939 1.00 94.19 89 VAL A C 1
ATOM 690 O O . VAL A 1 89 ? -0.344 -11.233 9.843 1.00 94.19 89 VAL A O 1
ATOM 693 N N . GLU A 1 90 ? 1.594 -11.178 8.717 1.00 94.50 90 GLU A N 1
ATOM 694 C CA . GLU A 1 90 ? 2.283 -12.184 9.537 1.00 94.50 90 GLU A CA 1
ATOM 695 C C . GLU A 1 90 ? 2.385 -11.753 11.005 1.00 94.50 90 GLU A C 1
ATOM 697 O O . GLU A 1 90 ? 2.226 -12.578 11.897 1.00 94.50 90 GLU A O 1
ATOM 702 N N . GLY A 1 91 ? 2.580 -10.456 11.266 1.00 90.00 91 GLY A N 1
ATOM 703 C CA . GLY A 1 91 ? 2.600 -9.897 12.620 1.00 90.00 91 GLY A CA 1
ATOM 704 C C . GLY A 1 91 ? 1.233 -9.823 13.313 1.00 90.00 91 GLY A C 1
ATOM 705 O O . GLY A 1 91 ? 1.168 -9.381 14.461 1.00 90.00 91 GLY A O 1
ATOM 706 N N . LEU A 1 92 ? 0.140 -10.203 12.638 1.00 87.06 92 LEU A N 1
ATOM 707 C CA . LEU A 1 92 ? -1.204 -10.263 13.229 1.00 87.06 92 LEU A CA 1
ATOM 708 C C . LEU A 1 92 ? -1.556 -11.629 13.829 1.00 87.06 92 LEU A C 1
ATOM 710 O O . LEU A 1 92 ? -2.509 -11.682 14.614 1.00 87.06 92 LEU A O 1
ATOM 714 N N . GLY A 1 93 ? -0.847 -12.693 13.430 1.00 74.56 93 GLY A N 1
ATOM 715 C CA . GLY A 1 93 ? -0.980 -14.049 13.982 1.00 74.56 93 GLY A CA 1
ATOM 716 C C . GLY A 1 93 ? -0.289 -14.187 15.330 1.00 74.56 93 GLY A C 1
ATOM 717 O O . GLY A 1 93 ? -0.860 -14.888 16.196 1.00 74.56 93 GLY A O 1
#

Radius of gyration: 15.92 Å; Cα contacts (8 Å, |Δi|>4): 104; chains: 1; bounding box: 28×24×47 Å